Protein AF-A0AAW8E8R6-F1 (afdb_monomer)

InterPro domains:
  IPR012495 TadE-like domain [PF07811] (16-58)

Mean predicted aligned error: 7.28 Å

Organism: NCBI:txid436515

Sequence (151 aa):
MSAHLLRRPARELQRGIAAIEFALVLSTLMLVLYGLVSFGAVLYAQQAISRAAEDGARAFAGVNDPTETANIALIRNIVYASLATSLVTPANVGNSTAQRKTWLQTNPNVSVTVATSGLVTVSYPYRENPIIALPAVLTPSKISGSAKFSM

Nearest PDB structures (foldseek):
  2y03-assembly3_A  TM=4.015E-01  e=8.475E+00  Meleagris gallopavo
  4ami-assembly1_A  TM=3.982E-01  e=9.005E+00  Meleagris gallopavo

pLDDT: mean 88.31, std 10.0, range [45.25, 97.62]

Foldseek 3Di:
DDDDDPDDDPVVVVVVVVVVVVVVVVVVVVVVVLVVVQVVQLVQVLVLQQVLQVQLLVLCVVDPQNVDPVSVVVSVLSSLLSSLVGPQAAPVQDDDSVSSSVCLVPPPQWDWDQDSQSKIKTKAQCVVRPPDDDPPVPTDRIHMHIDHHDD

Solvent-accessible surface area (backbone atoms only — not comparable to full-atom values): 8446 Å² total; per-residue (Å²): 139,89,85,83,84,86,86,78,62,67,72,61,54,54,53,55,50,53,52,52,55,48,49,52,54,50,52,54,48,50,54,52,49,52,51,51,53,50,51,49,50,54,51,50,45,51,51,46,38,32,51,16,10,41,53,20,14,54,43,46,73,73,47,95,51,66,80,42,69,70,48,48,51,51,27,48,51,48,23,40,51,48,41,26,77,42,81,62,59,62,80,8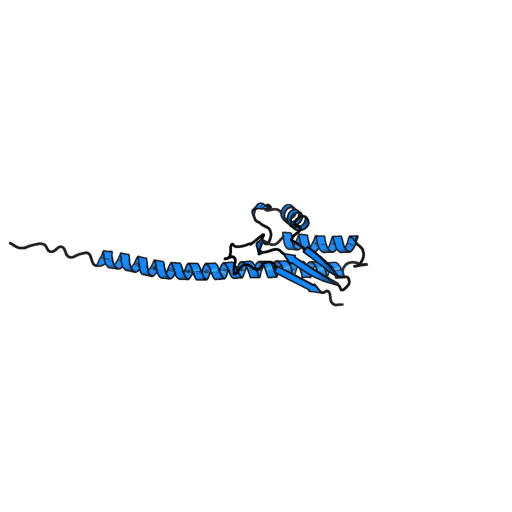8,61,51,92,49,49,66,47,34,23,52,50,53,72,69,36,88,66,44,47,76,48,75,44,86,75,33,38,17,36,30,37,39,42,34,58,85,45,54,85,58,95,60,61,81,91,75,46,52,63,59,48,71,18,67,24,64,46,78,134
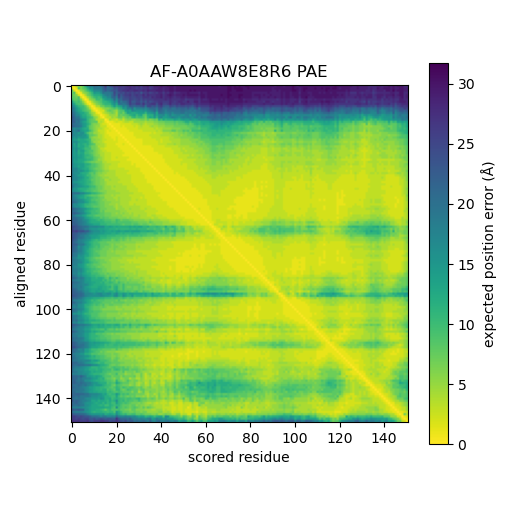
Secondary structure (DSSP, 8-state):
---------HHHHHHHHHHHHHHHHHHHHHHHHHHHHHHHHHHHHHHHHHHHHHHHHHHHHT-S-TTSHHHHHHHHHHHHHHHHTSTTS-GGG-SSHHHHHHHHHH-TT-EEEE-TTSEEEEEE-TTTS-SS---TTT--S-EEEEEE---

Structure (mmCIF, N/CA/C/O backbone):
data_AF-A0AAW8E8R6-F1
#
_entry.id   AF-A0AAW8E8R6-F1
#
loop_
_atom_site.group_PDB
_atom_site.id
_atom_site.type_symbol
_atom_site.label_atom_id
_atom_site.label_alt_id
_atom_site.label_comp_id
_atom_site.label_asym_id
_atom_site.label_entity_id
_atom_site.label_seq_id
_atom_site.pdbx_PDB_ins_code
_atom_site.Cartn_x
_atom_site.Cartn_y
_atom_site.Cartn_z
_atom_site.occupancy
_atom_site.B_iso_or_equiv
_atom_site.auth_seq_id
_atom_site.auth_comp_id
_atom_site.auth_asym_id
_atom_site.auth_atom_id
_atom_site.pdbx_PDB_model_num
ATOM 1 N N . MET A 1 1 ? -56.262 10.895 58.201 1.00 45.25 1 MET A N 1
ATOM 2 C CA . MET A 1 1 ? -56.817 10.838 56.832 1.00 45.25 1 MET A CA 1
ATOM 3 C C . MET A 1 1 ? -55.632 10.665 55.886 1.00 45.25 1 MET A C 1
ATOM 5 O O . MET A 1 1 ? -54.980 11.641 55.548 1.00 45.25 1 MET A O 1
ATOM 9 N N . SER A 1 2 ? -55.242 9.413 55.622 1.00 63.50 2 SER A N 1
ATOM 10 C CA . SER A 1 2 ? -54.015 9.060 54.888 1.00 63.50 2 SER A CA 1
ATOM 11 C C . SER A 1 2 ? -54.320 8.828 53.415 1.00 63.50 2 SER A C 1
ATOM 13 O O . SER A 1 2 ? -55.071 7.910 53.100 1.00 63.50 2 SER A O 1
ATOM 15 N N . ALA A 1 3 ? -53.702 9.599 52.522 1.00 67.06 3 ALA A N 1
ATOM 16 C CA . ALA 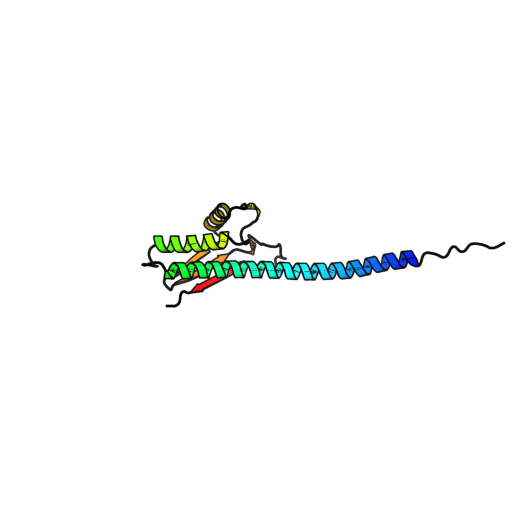A 1 3 ? -53.604 9.256 51.106 1.00 67.06 3 ALA A CA 1
ATOM 17 C C . ALA A 1 3 ? -52.450 10.023 50.444 1.00 67.06 3 ALA A C 1
ATOM 19 O O . ALA A 1 3 ? -52.516 11.239 50.331 1.00 67.06 3 ALA A O 1
ATOM 20 N N . HIS A 1 4 ? -51.402 9.295 50.042 1.00 59.28 4 HIS A N 1
ATOM 21 C CA . HIS A 1 4 ? -50.767 9.306 48.711 1.00 59.28 4 HIS A CA 1
ATOM 22 C C . HIS A 1 4 ? -49.313 8.827 48.795 1.00 59.28 4 HIS A C 1
ATOM 24 O O . HIS A 1 4 ? -48.375 9.605 48.929 1.00 59.28 4 HIS A O 1
ATOM 30 N N . LEU A 1 5 ? -49.116 7.515 48.649 1.00 57.44 5 LEU A N 1
ATOM 31 C CA . LEU A 1 5 ? -47.831 6.971 48.222 1.00 57.44 5 LEU A CA 1
ATOM 32 C C . LEU A 1 5 ? -47.851 6.888 46.692 1.00 57.44 5 LEU A C 1
ATOM 34 O O . LEU A 1 5 ? -48.315 5.905 46.115 1.00 57.44 5 LEU A O 1
ATOM 38 N N . LEU A 1 6 ? -47.373 7.941 46.026 1.00 63.53 6 LEU A N 1
ATOM 39 C CA . LEU A 1 6 ? -47.099 7.933 44.589 1.00 63.53 6 LEU A CA 1
ATOM 40 C C . LEU A 1 6 ? -45.888 7.034 44.321 1.00 63.53 6 LEU A C 1
ATOM 42 O O . LEU A 1 6 ? -44.741 7.472 44.285 1.00 63.53 6 LEU A O 1
ATOM 46 N N . ARG A 1 7 ? -46.139 5.736 44.158 1.00 67.19 7 ARG A N 1
ATOM 47 C CA . ARG A 1 7 ? -45.102 4.755 43.840 1.00 67.19 7 ARG A CA 1
ATOM 48 C C . ARG A 1 7 ? -45.021 4.559 42.328 1.00 67.19 7 ARG A C 1
ATOM 50 O O . ARG A 1 7 ? -45.628 3.639 41.789 1.00 67.19 7 ARG A O 1
ATOM 57 N N . ARG A 1 8 ? -44.245 5.398 41.637 1.00 66.00 8 ARG A N 1
ATOM 58 C CA . ARG A 1 8 ? -43.752 5.089 40.281 1.00 66.00 8 ARG A CA 1
ATOM 59 C C . ARG A 1 8 ? -42.338 5.637 40.035 1.00 66.00 8 ARG A C 1
ATOM 61 O O . ARG A 1 8 ? -42.215 6.749 39.546 1.00 66.00 8 ARG A O 1
ATOM 68 N N . PRO A 1 9 ? -41.292 4.819 40.269 1.00 57.31 9 PRO A N 1
ATOM 69 C CA . PRO A 1 9 ? -40.004 5.019 39.595 1.00 57.31 9 PRO A CA 1
ATOM 70 C C . PRO A 1 9 ? -39.505 3.772 38.837 1.00 57.31 9 PRO A C 1
ATOM 72 O O . PRO A 1 9 ? -38.447 3.801 38.221 1.00 57.31 9 PRO A O 1
ATOM 75 N N . ALA A 1 10 ? -40.247 2.658 38.841 1.00 61.56 10 ALA A N 1
ATOM 76 C CA . ALA A 1 10 ? -39.746 1.391 38.296 1.00 61.56 10 ALA A CA 1
ATOM 77 C C . ALA A 1 10 ? -39.511 1.422 36.771 1.00 61.56 10 ALA A C 1
ATOM 79 O O . ALA A 1 10 ? -38.553 0.831 36.283 1.00 61.56 10 ALA A O 1
ATOM 80 N N . ARG A 1 11 ? -40.357 2.137 36.015 1.00 63.66 11 ARG A N 1
ATOM 81 C CA . ARG A 1 11 ? -40.299 2.164 34.543 1.00 63.66 11 ARG A CA 1
ATOM 82 C C . ARG A 1 11 ? -39.169 3.045 33.999 1.00 63.66 11 ARG A C 1
ATOM 84 O O . ARG A 1 11 ? -38.639 2.747 32.938 1.00 63.66 11 ARG A O 1
ATOM 91 N N . GLU A 1 12 ? -38.797 4.112 34.707 1.00 67.19 12 GLU A N 1
ATOM 92 C CA . GLU A 1 12 ? -37.665 4.972 34.324 1.00 67.19 12 GLU A CA 1
ATOM 93 C C . GLU A 1 12 ? -36.324 4.326 34.677 1.00 67.19 12 GLU A C 1
ATOM 95 O O . GLU A 1 12 ? -35.418 4.324 33.846 1.00 67.19 12 GLU A O 1
ATOM 100 N N . LEU A 1 13 ? -36.233 3.670 35.840 1.00 69.00 13 LEU A N 1
ATOM 101 C CA . LEU A 1 13 ? -35.057 2.885 36.228 1.00 69.00 13 LEU A CA 1
ATOM 102 C C . LEU A 1 13 ? -34.773 1.745 35.232 1.00 69.00 13 LEU A C 1
ATOM 104 O O . LEU A 1 13 ? -33.632 1.569 34.816 1.00 69.00 13 LEU A O 1
ATOM 108 N N . GLN A 1 14 ? -35.805 1.023 34.773 1.00 74.94 14 GLN A N 1
ATOM 109 C CA . GLN A 1 14 ? -35.664 -0.023 33.746 1.00 74.94 14 GLN A CA 1
ATOM 110 C C . GLN A 1 14 ? -35.169 0.518 32.393 1.00 74.94 14 GLN A C 1
ATOM 112 O O . GLN A 1 14 ? -34.380 -0.143 31.723 1.00 74.94 14 GLN A O 1
ATOM 117 N N . ARG A 1 15 ? -35.588 1.729 31.993 1.00 76.38 15 ARG A N 1
ATOM 118 C CA . ARG A 1 15 ? -35.112 2.372 30.752 1.00 76.38 15 ARG A CA 1
ATOM 119 C C . ARG A 1 15 ? -33.653 2.816 30.858 1.00 76.38 15 ARG A C 1
ATOM 121 O O . ARG A 1 15 ? -32.920 2.680 29.884 1.00 76.38 15 ARG A O 1
ATOM 128 N N . GLY A 1 16 ? -33.231 3.311 32.024 1.00 83.56 16 GLY A N 1
ATOM 129 C CA . GLY A 1 16 ? -31.834 3.674 32.280 1.00 83.56 16 GLY A CA 1
ATOM 130 C C . GLY A 1 16 ? -30.896 2.466 32.228 1.00 83.56 16 GLY A C 1
ATOM 131 O O . GLY A 1 16 ? -29.853 2.527 31.587 1.00 83.56 16 GLY A O 1
ATOM 132 N N . ILE A 1 17 ? -31.302 1.343 32.828 1.00 90.88 17 ILE A N 1
ATOM 133 C CA . ILE A 1 17 ? -30.528 0.091 32.804 1.00 90.88 17 ILE A CA 1
ATOM 134 C C . ILE A 1 17 ? -30.404 -0.449 31.374 1.00 90.88 17 ILE A C 1
ATOM 136 O O . ILE A 1 17 ? -29.294 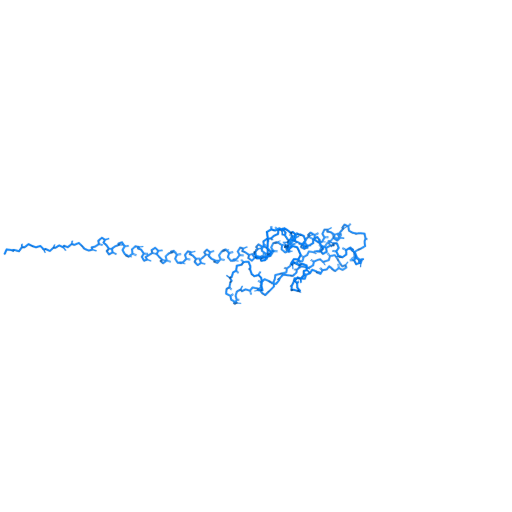-0.738 30.932 1.00 90.88 17 ILE A O 1
ATOM 140 N N . ALA A 1 18 ? -31.505 -0.490 30.616 1.00 89.12 18 ALA A N 1
ATOM 141 C CA . ALA A 1 18 ? -31.484 -0.936 29.222 1.00 89.12 18 ALA A CA 1
ATOM 142 C C . ALA A 1 18 ? -30.554 -0.079 28.338 1.00 89.12 18 ALA A C 1
ATOM 144 O O . ALA A 1 18 ? -29.894 -0.598 27.438 1.00 89.12 18 ALA A O 1
ATOM 145 N N . ALA A 1 19 ? -30.461 1.230 28.602 1.00 91.62 19 ALA A N 1
ATOM 146 C CA . ALA A 1 19 ? -29.528 2.106 27.896 1.00 91.62 19 ALA A CA 1
ATOM 147 C C . ALA A 1 19 ? -28.057 1.756 28.191 1.00 91.62 19 ALA A C 1
ATOM 149 O O . ALA A 1 19 ? -27.225 1.812 27.287 1.00 91.62 19 ALA A O 1
ATOM 150 N N . ILE A 1 20 ? -27.738 1.362 29.429 1.00 93.50 20 ILE A N 1
ATOM 151 C CA . ILE A 1 20 ? -26.385 0.944 29.825 1.00 93.50 20 ILE A CA 1
ATOM 152 C C . ILE A 1 20 ? -26.027 -0.403 29.189 1.00 93.50 20 ILE A C 1
ATOM 154 O O . ILE A 1 20 ? -24.942 -0.540 28.626 1.00 93.50 20 ILE A O 1
ATOM 158 N N . GLU A 1 21 ? -26.936 -1.380 29.224 1.00 93.44 21 GLU A N 1
ATOM 159 C CA . GLU A 1 21 ? -26.737 -2.683 28.573 1.00 93.44 21 GLU A CA 1
ATOM 160 C C . GLU A 1 21 ? -26.477 -2.517 27.072 1.00 93.44 21 GLU A C 1
ATOM 162 O O . GLU A 1 21 ? -25.520 -3.077 26.532 1.00 93.44 21 GLU A O 1
ATOM 167 N N . PHE A 1 22 ? -27.273 -1.673 26.409 1.00 95.00 22 PHE A N 1
ATOM 168 C CA . PHE A 1 22 ? -27.068 -1.346 25.003 1.00 95.00 22 PHE A CA 1
ATOM 169 C C . PHE A 1 22 ? -25.723 -0.656 24.758 1.00 95.00 22 PHE A C 1
ATOM 171 O O . PHE A 1 22 ? -25.025 -1.015 23.814 1.00 95.00 22 PHE A O 1
ATOM 178 N N . ALA A 1 23 ? -25.326 0.298 25.605 1.00 96.00 23 ALA A N 1
ATOM 179 C CA . ALA A 1 23 ? -24.048 0.991 25.466 1.00 96.00 23 ALA A CA 1
ATOM 180 C C . ALA A 1 23 ? -22.851 0.032 25.573 1.00 96.00 23 ALA A C 1
ATOM 182 O O . ALA A 1 23 ? -21.890 0.177 24.817 1.00 96.00 23 ALA A O 1
ATOM 183 N N . LEU A 1 24 ? -22.913 -0.969 26.458 1.00 96.25 24 LEU A N 1
ATOM 184 C CA . LEU A 1 24 ? -21.864 -1.985 26.584 1.00 96.25 24 LEU A CA 1
ATOM 185 C C . LEU A 1 24 ? -21.779 -2.867 25.334 1.00 96.25 24 LEU A C 1
ATOM 187 O O . LEU A 1 24 ? -20.693 -3.027 24.778 1.00 96.25 24 LEU A O 1
ATOM 191 N N . VAL A 1 25 ? -22.916 -3.373 24.843 1.00 97.00 25 VAL A N 1
ATOM 192 C CA . VAL A 1 25 ? -22.961 -4.173 23.606 1.00 97.00 25 VAL A CA 1
ATOM 193 C C . VAL A 1 25 ? -22.474 -3.357 22.411 1.00 97.00 25 VAL A C 1
ATOM 195 O O . VAL A 1 25 ? -21.659 -3.841 21.626 1.00 97.00 25 VAL A O 1
ATOM 198 N N . LEU A 1 26 ? -22.926 -2.107 22.288 1.00 96.94 26 LEU A N 1
ATOM 199 C CA . LEU A 1 26 ? -22.498 -1.194 21.234 1.00 96.94 26 LEU A CA 1
ATOM 200 C C . LEU A 1 26 ? -20.992 -0.931 21.305 1.00 96.94 26 LEU A C 1
ATOM 202 O O . LEU A 1 26 ? -20.325 -0.970 20.277 1.00 96.94 26 LEU A O 1
ATOM 206 N N . SER A 1 27 ? -20.446 -0.701 22.499 1.00 96.25 27 SER A N 1
ATOM 207 C CA . SER A 1 27 ? -19.012 -0.479 22.704 1.00 96.25 27 SER A CA 1
ATOM 208 C C . SER A 1 27 ? -18.184 -1.691 22.262 1.00 96.25 27 SER A C 1
ATOM 210 O O . SER A 1 27 ? -17.241 -1.553 21.479 1.00 96.25 27 SER A O 1
ATOM 212 N N . THR A 1 28 ? -18.582 -2.903 22.667 1.00 97.62 28 THR A N 1
ATOM 213 C CA . THR A 1 28 ? -17.934 -4.143 22.213 1.00 97.62 28 THR A CA 1
ATOM 214 C C . THR A 1 28 ? -18.069 -4.336 20.702 1.00 97.62 28 THR A C 1
ATOM 216 O O . THR A 1 28 ? -17.092 -4.686 20.039 1.00 97.62 28 THR A O 1
ATOM 219 N N . LEU A 1 29 ? -19.245 -4.064 20.130 1.00 97.56 29 LEU A N 1
ATOM 220 C CA . LEU A 1 29 ? -19.475 -4.155 18.689 1.00 97.56 29 LEU A CA 1
ATOM 221 C C . LEU A 1 29 ? -18.585 -3.175 17.913 1.00 97.56 29 LEU A C 1
ATOM 223 O O . LEU A 1 29 ? -17.983 -3.564 16.915 1.00 97.56 29 LEU A O 1
ATOM 227 N N . MET A 1 30 ? -18.460 -1.929 18.378 1.00 96.38 30 MET A N 1
ATOM 228 C CA . MET A 1 30 ? -17.583 -0.928 17.766 1.00 96.38 30 MET A CA 1
ATOM 229 C C . MET A 1 30 ? -16.119 -1.368 17.792 1.00 96.38 30 MET A C 1
ATOM 231 O O . MET A 1 30 ? -15.423 -1.203 16.792 1.00 96.38 30 MET A O 1
ATOM 235 N N . LEU A 1 31 ? -15.661 -1.983 18.889 1.00 94.75 31 LEU A N 1
ATOM 236 C CA . LEU A 1 31 ? -14.305 -2.526 18.983 1.00 94.75 31 LEU A CA 1
ATOM 237 C C . LEU A 1 31 ? -14.060 -3.630 17.940 1.00 94.75 31 LEU A C 1
ATOM 239 O O . LEU A 1 31 ? -13.041 -3.612 17.248 1.00 94.75 31 LEU A O 1
ATOM 243 N N . VAL A 1 32 ? -15.007 -4.562 17.791 1.00 96.31 32 VAL A N 1
ATOM 244 C CA . VAL A 1 32 ? -14.920 -5.648 16.800 1.00 96.31 32 VAL A CA 1
ATOM 245 C C . VAL A 1 32 ? -14.951 -5.101 15.371 1.00 96.31 32 VAL A C 1
ATOM 247 O O . VAL A 1 32 ? -14.122 -5.491 14.549 1.00 96.31 32 VAL A O 1
ATOM 250 N N . LEU A 1 33 ? -15.861 -4.170 15.071 1.00 96.31 33 LEU A N 1
ATOM 251 C CA . LEU A 1 33 ? -15.961 -3.544 13.750 1.00 96.31 33 LEU A CA 1
ATOM 252 C C . LEU A 1 33 ? -14.694 -2.771 13.391 1.00 96.31 33 LEU A C 1
ATOM 254 O O . LEU A 1 33 ? -14.193 -2.906 12.277 1.00 96.31 33 LEU A O 1
ATOM 258 N N . TYR A 1 34 ? -14.141 -2.006 14.333 1.00 94.06 34 TYR A N 1
ATOM 259 C CA . TYR A 1 34 ? -12.881 -1.303 14.125 1.00 94.06 34 TYR A CA 1
ATOM 260 C C . TYR A 1 34 ? -11.732 -2.278 13.833 1.00 94.06 34 TYR A C 1
ATOM 262 O O . TYR A 1 34 ? -10.957 -2.046 12.903 1.00 94.06 34 TYR A O 1
ATOM 270 N N . GLY A 1 35 ? -11.656 -3.400 14.558 1.00 92.31 35 GLY A N 1
ATOM 271 C CA . GLY A 1 35 ? -10.690 -4.465 14.277 1.00 92.31 35 GLY A CA 1
ATOM 272 C C . GLY A 1 35 ? -10.849 -5.050 12.870 1.00 92.31 35 GLY A C 1
ATOM 273 O O . GLY A 1 35 ? -9.866 -5.175 12.138 1.00 92.31 35 GLY A O 1
ATOM 274 N N . LEU A 1 36 ? -12.086 -5.336 12.456 1.00 95.25 36 LEU A N 1
ATOM 275 C CA . LEU A 1 36 ? -12.392 -5.895 11.139 1.00 95.25 36 LEU A CA 1
ATOM 276 C C . LEU A 1 36 ? -12.038 -4.932 9.999 1.00 95.25 36 LEU A C 1
ATOM 278 O O . LEU A 1 36 ? -11.370 -5.332 9.045 1.00 95.25 36 LEU A O 1
ATOM 282 N N . VAL A 1 37 ? -12.444 -3.664 10.104 1.00 94.25 37 VAL A N 1
ATOM 283 C CA . VAL A 1 37 ? -12.114 -2.629 9.110 1.00 94.25 37 VAL A CA 1
ATOM 284 C C . VAL A 1 37 ? -10.603 -2.434 9.035 1.00 94.25 37 VAL A C 1
ATOM 286 O O . VAL A 1 37 ? -10.047 -2.345 7.941 1.00 94.25 37 VAL A O 1
ATOM 289 N N . SER A 1 38 ? -9.925 -2.428 10.185 1.00 91.81 38 SER A N 1
ATOM 290 C CA . SER A 1 38 ? -8.477 -2.252 10.227 1.00 91.81 38 SER A CA 1
ATOM 291 C C . SER A 1 38 ? -7.726 -3.394 9.553 1.00 91.81 38 SER A C 1
ATOM 293 O O . SER A 1 38 ? -6.828 -3.158 8.744 1.00 91.81 38 SER A O 1
ATOM 295 N N . PHE A 1 39 ? -8.128 -4.633 9.837 1.00 91.19 39 PHE A N 1
ATOM 296 C CA . PHE A 1 39 ? -7.581 -5.810 9.174 1.00 91.19 39 PHE A CA 1
ATOM 297 C C . PHE A 1 39 ? -7.863 -5.791 7.666 1.00 91.19 39 PHE A C 1
ATOM 299 O O . PHE A 1 39 ? -6.954 -6.006 6.863 1.00 91.19 39 PHE A O 1
ATOM 306 N N . GLY A 1 40 ? -9.097 -5.464 7.273 1.00 93.38 40 GLY A N 1
ATOM 307 C CA . GLY A 1 40 ? -9.494 -5.347 5.872 1.00 93.38 40 GLY A CA 1
ATOM 308 C C . GLY A 1 40 ? -8.675 -4.308 5.103 1.00 93.38 40 GLY A C 1
ATOM 309 O O . GLY A 1 40 ? -8.272 -4.570 3.973 1.00 93.38 40 GLY A O 1
ATOM 310 N N . ALA A 1 41 ? -8.359 -3.164 5.717 1.00 91.94 41 ALA A N 1
ATOM 311 C CA . ALA A 1 41 ? -7.535 -2.126 5.098 1.00 91.94 41 ALA A CA 1
ATOM 312 C C . ALA A 1 41 ? -6.093 -2.594 4.832 1.00 91.94 41 ALA A C 1
ATOM 314 O O . ALA A 1 41 ? -5.554 -2.356 3.749 1.00 91.94 41 ALA A O 1
ATOM 315 N N . VAL A 1 42 ? -5.477 -3.298 5.789 1.00 91.19 42 VAL A N 1
ATOM 316 C CA . VAL A 1 42 ? -4.128 -3.869 5.617 1.00 91.19 42 VAL A CA 1
ATOM 317 C C . VAL A 1 42 ? -4.137 -4.958 4.541 1.00 91.19 42 VAL A C 1
ATOM 319 O O . VAL A 1 42 ? -3.268 -4.969 3.668 1.00 91.19 42 VAL A O 1
ATOM 322 N N . LEU A 1 43 ? -5.143 -5.838 4.555 1.00 93.62 43 LEU A N 1
ATOM 323 C CA . LEU A 1 43 ? -5.305 -6.882 3.542 1.00 93.62 43 LEU A CA 1
ATOM 324 C C . LEU A 1 43 ? -5.496 -6.285 2.141 1.00 93.62 43 LEU A C 1
ATOM 326 O O . LEU A 1 43 ? -4.870 -6.737 1.184 1.00 93.62 43 LEU A O 1
ATOM 330 N N . TYR A 1 44 ? -6.316 -5.242 2.023 1.00 94.69 44 TYR A N 1
ATOM 331 C CA . TYR A 1 44 ? -6.507 -4.509 0.775 1.00 94.69 44 TYR A CA 1
ATOM 332 C C . TYR A 1 44 ? -5.186 -3.922 0.256 1.00 94.69 44 TYR A C 1
ATOM 334 O O . TYR A 1 44 ? -4.869 -4.075 -0.925 1.00 94.69 44 TYR A O 1
ATOM 342 N N . ALA A 1 45 ? -4.381 -3.304 1.129 1.00 93.44 45 ALA A N 1
ATOM 343 C CA . ALA A 1 45 ? -3.064 -2.790 0.752 1.00 93.44 45 ALA A CA 1
ATOM 344 C C . ALA A 1 45 ? -2.150 -3.909 0.229 1.00 93.44 45 ALA A C 1
ATOM 346 O O . ALA A 1 45 ? -1.530 -3.754 -0.824 1.00 93.44 45 ALA A O 1
ATOM 347 N N . GLN A 1 46 ? -2.115 -5.058 0.913 1.00 94.62 46 GLN A N 1
ATOM 348 C CA . GLN A 1 46 ? -1.344 -6.225 0.475 1.00 94.62 46 GLN A CA 1
ATOM 349 C C . GLN A 1 46 ? -1.780 -6.712 -0.915 1.00 94.62 46 GLN A C 1
ATOM 351 O O . GLN A 1 46 ? -0.928 -7.001 -1.760 1.00 94.62 46 GLN A O 1
ATOM 356 N N . GLN A 1 47 ? -3.088 -6.780 -1.178 1.00 95.94 47 GLN A N 1
ATOM 357 C CA . GLN A 1 47 ? -3.621 -7.182 -2.483 1.00 95.94 47 GLN A CA 1
ATOM 358 C C . GLN A 1 47 ? -3.243 -6.184 -3.584 1.00 95.94 47 GLN A C 1
ATOM 360 O O . GLN A 1 47 ? -2.786 -6.595 -4.649 1.00 95.94 47 GLN A O 1
ATOM 365 N N . ALA A 1 48 ? -3.368 -4.880 -3.322 1.00 95.62 48 ALA A N 1
ATOM 366 C CA . ALA A 1 48 ? -2.990 -3.835 -4.272 1.00 95.62 48 ALA A CA 1
ATOM 367 C C . ALA A 1 48 ? -1.496 -3.891 -4.635 1.00 95.62 48 ALA A C 1
ATOM 369 O O . ALA A 1 48 ? -1.137 -3.805 -5.809 1.00 95.62 48 ALA A O 1
ATOM 370 N N . ILE A 1 49 ? -0.629 -4.088 -3.638 1.00 95.75 49 ILE A N 1
ATOM 371 C CA . ILE A 1 49 ? 0.825 -4.185 -3.829 1.00 95.75 49 ILE A CA 1
ATOM 372 C C . ILE A 1 49 ? 1.197 -5.458 -4.598 1.00 95.75 49 ILE A C 1
ATOM 374 O O . ILE A 1 49 ? 2.037 -5.408 -5.495 1.00 95.75 49 ILE A O 1
ATOM 378 N N . SER A 1 50 ? 0.553 -6.586 -4.287 1.00 96.38 50 SER A N 1
ATOM 379 C CA . SER A 1 50 ? 0.801 -7.862 -4.975 1.00 96.38 50 SER A CA 1
ATOM 380 C C . SER A 1 50 ? 0.372 -7.791 -6.441 1.00 96.38 50 SER A C 1
ATOM 382 O O . SER A 1 50 ? 1.158 -8.124 -7.325 1.00 96.38 50 SER A O 1
ATOM 384 N N . ARG A 1 51 ? -0.816 -7.237 -6.715 1.00 96.69 51 ARG A N 1
ATOM 385 C CA . ARG A 1 51 ? -1.292 -6.982 -8.080 1.00 96.69 51 ARG A CA 1
ATOM 386 C C . ARG A 1 51 ? -0.332 -6.087 -8.865 1.00 96.69 51 ARG A C 1
ATOM 388 O O . ARG A 1 51 ? -0.023 -6.383 -10.012 1.00 96.69 51 ARG A O 1
ATOM 395 N N . ALA A 1 52 ? 0.163 -5.010 -8.256 1.00 96.69 52 ALA A N 1
ATOM 396 C CA . ALA A 1 52 ? 1.109 -4.123 -8.926 1.00 96.69 52 ALA A CA 1
ATOM 397 C C . ALA A 1 52 ? 2.438 -4.826 -9.253 1.00 96.69 52 ALA A C 1
ATOM 399 O O . ALA A 1 52 ? 3.010 -4.586 -10.315 1.00 96.69 52 ALA A O 1
ATOM 400 N N . ALA A 1 53 ? 2.914 -5.714 -8.372 1.00 96.62 53 ALA A N 1
ATOM 401 C CA . ALA A 1 53 ? 4.083 -6.546 -8.650 1.00 96.62 53 ALA A CA 1
ATOM 402 C C . ALA A 1 53 ? 3.830 -7.498 -9.833 1.00 96.62 53 ALA A C 1
ATOM 404 O O . ALA A 1 53 ? 4.682 -7.609 -10.713 1.00 96.62 53 ALA A O 1
ATOM 405 N N . GLU A 1 54 ? 2.657 -8.136 -9.893 1.00 96.12 54 GLU A N 1
ATOM 406 C CA . GLU A 1 54 ? 2.254 -9.005 -11.009 1.00 96.12 54 GLU A CA 1
ATOM 407 C C . GLU A 1 54 ? 2.163 -8.251 -12.339 1.00 96.12 54 GLU A C 1
ATOM 409 O O . GLU A 1 54 ? 2.672 -8.736 -13.349 1.00 96.12 54 GLU A O 1
ATOM 414 N N . ASP A 1 55 ? 1.577 -7.052 -12.349 1.00 96.50 55 ASP A N 1
ATOM 415 C CA . ASP A 1 55 ? 1.528 -6.199 -13.542 1.00 96.50 55 ASP A CA 1
ATOM 416 C C . ASP A 1 55 ? 2.947 -5.845 -14.027 1.00 96.50 55 ASP A C 1
ATOM 418 O O . ASP A 1 55 ? 3.222 -5.859 -15.228 1.00 96.50 55 ASP A O 1
ATOM 422 N N . GLY A 1 56 ? 3.878 -5.605 -13.097 1.00 95.06 56 GLY A N 1
ATOM 423 C CA . GLY A 1 56 ? 5.293 -5.412 -13.411 1.00 95.06 56 GLY A CA 1
ATOM 424 C C . GLY A 1 56 ? 5.968 -6.669 -13.971 1.00 95.06 56 GLY A C 1
ATOM 425 O O . GLY A 1 56 ? 6.714 -6.578 -14.943 1.00 95.06 56 GLY A O 1
ATOM 426 N N . ALA A 1 57 ? 5.695 -7.847 -13.407 1.00 95.25 57 ALA A N 1
ATOM 427 C CA . ALA A 1 57 ? 6.230 -9.112 -13.915 1.00 95.25 57 ALA A CA 1
ATOM 428 C C . ALA A 1 57 ? 5.699 -9.435 -15.325 1.00 95.25 57 ALA A C 1
ATOM 430 O O . ALA A 1 57 ? 6.444 -9.912 -16.178 1.00 95.25 57 ALA A O 1
ATOM 431 N N . ARG A 1 58 ? 4.432 -9.110 -15.611 1.00 93.75 58 ARG A N 1
ATOM 432 C CA . ARG A 1 58 ? 3.859 -9.208 -16.965 1.00 93.75 58 ARG A CA 1
ATOM 433 C C . ARG A 1 58 ? 4.516 -8.230 -17.933 1.00 93.75 58 ARG A C 1
ATOM 435 O O . ARG A 1 58 ? 4.813 -8.606 -19.061 1.00 93.75 58 ARG A O 1
ATOM 442 N N . ALA A 1 59 ? 4.776 -7.000 -17.495 1.00 94.69 59 ALA A N 1
ATOM 443 C CA . ALA A 1 59 ? 5.508 -6.025 -18.298 1.00 94.69 59 ALA A CA 1
ATOM 444 C C . ALA A 1 59 ? 6.937 -6.492 -18.608 1.00 94.69 59 ALA A C 1
ATOM 446 O O . ALA A 1 59 ? 7.402 -6.318 -19.729 1.00 94.69 59 ALA A O 1
ATOM 447 N N . PHE A 1 60 ? 7.606 -7.130 -17.643 1.00 93.81 60 PHE A N 1
ATOM 448 C CA . PHE A 1 60 ? 8.931 -7.721 -17.834 1.00 93.81 60 PHE A CA 1
ATOM 449 C C . PHE A 1 60 ? 8.936 -8.792 -18.933 1.00 93.81 60 PHE A C 1
ATOM 451 O O . PHE A 1 60 ? 9.856 -8.840 -19.738 1.00 93.81 60 PHE A O 1
ATOM 458 N N . ALA A 1 61 ? 7.897 -9.625 -19.007 1.00 91.50 61 ALA A N 1
ATOM 459 C CA . ALA A 1 61 ? 7.774 -10.644 -20.050 1.00 91.50 61 ALA A CA 1
ATOM 460 C C . ALA A 1 61 ? 7.581 -10.065 -21.463 1.00 91.50 61 ALA A C 1
ATOM 462 O O . ALA A 1 61 ? 7.856 -10.738 -22.451 1.00 91.50 61 ALA A O 1
ATOM 463 N N . GLY A 1 62 ? 7.059 -8.839 -21.557 1.00 91.44 62 GLY A N 1
ATOM 464 C CA . GLY A 1 62 ? 6.748 -8.178 -22.822 1.00 91.44 62 GLY A CA 1
ATOM 465 C C . GLY A 1 62 ? 7.875 -7.317 -23.394 1.00 91.44 62 GLY A C 1
ATOM 466 O O . GLY A 1 62 ? 7.697 -6.767 -24.478 1.00 91.44 62 GLY A O 1
ATOM 467 N N . VAL A 1 63 ? 9.000 -7.154 -22.686 1.00 93.00 63 VAL A N 1
ATOM 468 C CA . VAL A 1 63 ? 10.144 -6.364 -23.170 1.00 93.00 63 VAL A CA 1
ATOM 469 C C . VAL A 1 63 ? 11.199 -7.252 -23.824 1.00 93.00 63 VAL A C 1
ATOM 471 O O . VAL A 1 63 ? 11.423 -8.384 -23.406 1.00 93.00 63 VAL A O 1
ATOM 474 N N . ASN A 1 64 ? 11.872 -6.718 -24.843 1.00 88.38 64 ASN A N 1
ATOM 475 C CA . ASN A 1 64 ? 12.864 -7.469 -25.618 1.00 88.38 64 ASN A CA 1
ATOM 476 C C . ASN A 1 64 ? 14.193 -7.649 -24.863 1.00 88.38 64 ASN A C 1
ATOM 478 O O . ASN A 1 64 ? 14.805 -8.708 -24.957 1.00 88.38 64 ASN A O 1
ATOM 482 N N . ASP A 1 65 ? 14.631 -6.628 -24.116 1.00 88.94 65 ASP A N 1
ATOM 483 C CA . ASP A 1 65 ? 15.826 -6.680 -23.266 1.00 88.94 65 ASP A CA 1
ATOM 484 C C . ASP A 1 65 ? 15.502 -6.150 -21.855 1.00 88.94 65 ASP A C 1
ATOM 486 O O . ASP A 1 65 ? 15.427 -4.936 -21.638 1.00 88.94 65 ASP A O 1
ATOM 490 N N . PRO A 1 66 ? 15.311 -7.033 -20.862 1.00 80.56 66 PRO A N 1
ATOM 491 C CA . PRO A 1 66 ? 14.978 -6.628 -19.500 1.00 80.56 66 PRO A CA 1
ATOM 492 C C . PRO A 1 66 ? 16.143 -6.009 -18.710 1.00 80.56 66 PRO A C 1
ATOM 494 O O . PRO A 1 66 ? 15.951 -5.610 -17.559 1.00 80.56 66 PRO A O 1
ATOM 497 N N . THR A 1 67 ? 17.347 -5.945 -19.284 1.00 87.00 67 THR A N 1
ATOM 498 C CA . THR A 1 67 ? 18.512 -5.292 -18.667 1.00 87.00 67 THR A CA 1
ATOM 499 C C . THR A 1 67 ? 18.657 -3.833 -19.092 1.00 87.00 67 THR A C 1
ATOM 501 O O . THR A 1 67 ? 19.329 -3.053 -18.415 1.00 87.00 67 THR A O 1
ATOM 504 N N . GLU A 1 68 ? 17.976 -3.438 -20.169 1.00 93.69 68 GLU A N 1
ATOM 505 C CA . GLU A 1 68 ? 17.994 -2.075 -20.676 1.00 93.69 68 GLU A CA 1
ATOM 506 C C . GLU A 1 68 ? 17.305 -1.104 -19.702 1.00 93.69 68 GLU A C 1
ATOM 508 O O . GLU A 1 68 ? 16.156 -1.294 -19.285 1.00 93.69 68 GLU A O 1
ATOM 513 N N . THR A 1 69 ? 17.980 0.003 -19.383 1.00 92.56 69 THR A N 1
ATOM 514 C CA . THR A 1 69 ? 17.481 1.030 -18.452 1.00 92.56 69 THR A CA 1
ATOM 515 C C . THR A 1 69 ? 16.104 1.573 -18.845 1.00 92.56 69 THR A C 1
ATOM 517 O O . THR A 1 69 ? 15.269 1.815 -17.969 1.00 92.56 69 THR A O 1
ATOM 520 N N . ALA A 1 70 ? 15.843 1.744 -20.145 1.00 93.81 70 ALA A N 1
ATOM 521 C CA . ALA A 1 70 ? 14.556 2.218 -20.652 1.00 93.81 70 ALA A CA 1
ATOM 522 C C . ALA A 1 70 ? 13.418 1.226 -20.354 1.00 93.81 70 ALA A C 1
ATOM 524 O O . ALA A 1 70 ? 12.355 1.631 -19.877 1.00 93.81 70 ALA A O 1
ATOM 525 N N . ASN A 1 71 ? 13.664 -0.075 -20.533 1.00 94.19 71 ASN A N 1
ATOM 526 C CA . ASN A 1 71 ? 12.689 -1.130 -20.255 1.00 94.19 71 ASN A CA 1
ATOM 527 C C . ASN A 1 71 ? 12.435 -1.275 -18.749 1.00 94.19 71 ASN A C 1
ATOM 529 O O . ASN A 1 71 ? 11.284 -1.366 -18.321 1.00 94.19 71 ASN A O 1
ATOM 533 N N . ILE A 1 72 ? 13.477 -1.177 -17.918 1.00 93.06 72 ILE A N 1
ATOM 534 C CA . ILE A 1 72 ? 13.325 -1.153 -16.454 1.00 93.06 72 ILE A CA 1
ATOM 535 C C . ILE A 1 72 ? 12.481 0.054 -16.010 1.00 93.06 72 ILE A C 1
ATOM 537 O O . ILE A 1 72 ? 11.602 -0.080 -15.152 1.00 93.06 72 ILE A O 1
ATOM 541 N N . ALA A 1 73 ? 12.714 1.235 -16.591 1.00 94.12 73 ALA A N 1
ATOM 542 C CA . ALA A 1 73 ? 11.924 2.430 -16.300 1.00 94.12 73 ALA A CA 1
ATOM 543 C C . ALA A 1 73 ? 10.454 2.267 -16.725 1.00 94.12 73 ALA A C 1
ATOM 545 O O . ALA A 1 73 ? 9.555 2.654 -15.972 1.00 94.12 73 ALA A O 1
ATOM 546 N N . LEU A 1 74 ? 10.200 1.642 -17.879 1.00 95.06 74 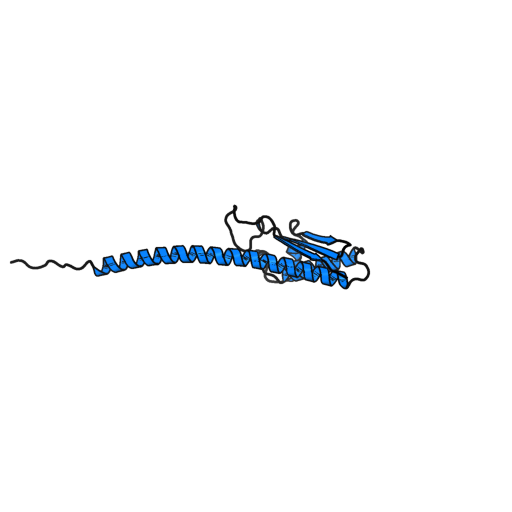LEU A N 1
ATOM 547 C CA . LEU A 1 74 ? 8.859 1.306 -18.359 1.00 95.06 74 LEU A CA 1
ATOM 548 C C . LEU A 1 74 ? 8.141 0.363 -17.381 1.00 95.06 74 LEU A C 1
ATOM 550 O O . LEU A 1 74 ? 7.020 0.660 -16.960 1.00 95.06 74 LEU A O 1
ATOM 554 N N . ILE A 1 75 ? 8.793 -0.722 -16.954 1.00 95.44 75 ILE A N 1
ATOM 555 C CA . ILE A 1 75 ? 8.227 -1.687 -15.998 1.00 95.44 75 ILE A CA 1
ATOM 556 C C . ILE A 1 75 ? 7.871 -0.989 -14.681 1.00 95.44 75 ILE A C 1
ATOM 558 O O . ILE A 1 75 ? 6.742 -1.107 -14.202 1.00 95.44 75 ILE A O 1
ATOM 562 N N . ARG A 1 76 ? 8.784 -0.182 -14.122 1.00 95.31 76 ARG A N 1
ATOM 563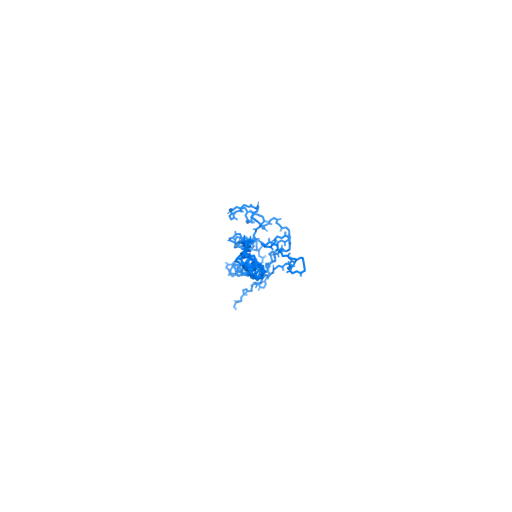 C CA . ARG A 1 76 ? 8.498 0.617 -12.915 1.00 95.31 76 ARG A CA 1
ATOM 564 C C . ARG A 1 76 ? 7.302 1.543 -13.120 1.00 95.31 76 ARG A C 1
ATOM 566 O O . ARG A 1 76 ? 6.445 1.649 -12.247 1.00 95.31 76 ARG A O 1
ATOM 573 N N . ASN A 1 77 ? 7.218 2.200 -14.274 1.00 95.88 77 ASN A N 1
ATOM 574 C CA . ASN A 1 77 ? 6.119 3.099 -14.607 1.00 95.88 77 ASN A CA 1
ATOM 575 C C . ASN A 1 77 ? 4.755 2.383 -14.633 1.00 95.88 77 ASN A C 1
ATOM 577 O O . ASN A 1 77 ? 3.764 2.973 -14.197 1.00 95.88 77 ASN A O 1
ATOM 581 N N . ILE A 1 78 ? 4.709 1.125 -15.087 1.00 96.44 78 ILE A N 1
ATOM 582 C CA . ILE A 1 78 ? 3.510 0.272 -15.037 1.00 96.44 78 ILE A CA 1
ATOM 583 C C . ILE A 1 78 ? 3.148 -0.080 -13.593 1.00 96.44 78 ILE A C 1
ATOM 585 O O . ILE A 1 78 ? 1.993 0.088 -13.206 1.00 96.44 78 ILE A O 1
ATOM 589 N N . VAL A 1 79 ? 4.125 -0.479 -12.773 1.00 96.88 79 VAL A N 1
ATOM 590 C CA . VAL A 1 79 ? 3.902 -0.767 -11.345 1.00 96.88 79 VAL A CA 1
ATOM 591 C C . VAL A 1 79 ? 3.310 0.453 -10.629 1.00 96.88 79 VAL A C 1
ATOM 593 O O . VAL A 1 79 ? 2.290 0.342 -9.947 1.00 96.88 79 VAL A O 1
ATOM 596 N N . TYR A 1 80 ? 3.891 1.641 -10.826 1.00 96.25 80 TYR A N 1
ATOM 597 C CA . TYR A 1 80 ? 3.376 2.878 -10.231 1.00 96.25 80 TYR A CA 1
ATOM 598 C C . TYR A 1 80 ? 1.987 3.255 -10.751 1.00 96.25 80 TYR A C 1
ATOM 600 O O . TYR A 1 80 ? 1.157 3.733 -9.980 1.00 96.25 80 TYR A O 1
ATOM 608 N N . ALA A 1 81 ? 1.710 3.035 -12.040 1.00 96.12 81 ALA A N 1
ATOM 609 C CA . ALA A 1 81 ? 0.379 3.255 -12.595 1.00 96.12 81 ALA A CA 1
ATOM 610 C C . ALA A 1 81 ? -0.657 2.306 -11.969 1.00 96.12 81 ALA A C 1
ATOM 612 O O . ALA A 1 81 ? -1.736 2.765 -11.601 1.00 96.12 81 ALA A O 1
ATOM 613 N N . SER A 1 82 ? -0.315 1.025 -11.782 1.00 96.06 82 SER A N 1
ATOM 614 C CA . SER A 1 82 ? -1.174 0.037 -11.117 1.00 96.06 82 SER A CA 1
ATOM 615 C C . SER A 1 82 ? -1.470 0.444 -9.668 1.00 96.06 82 SER A C 1
ATOM 617 O O . SER A 1 82 ? -2.637 0.582 -9.290 1.00 96.06 82 SER A O 1
ATOM 619 N N . LEU A 1 83 ? -0.437 0.795 -8.890 1.00 94.56 83 LEU A N 1
ATOM 620 C CA . LEU A 1 83 ? -0.598 1.310 -7.524 1.00 94.56 83 LEU A CA 1
ATOM 621 C C . LEU A 1 83 ? -1.470 2.573 -7.465 1.00 94.56 83 LEU A C 1
ATOM 623 O O . LEU A 1 83 ? -2.305 2.690 -6.569 1.00 94.56 83 LEU A O 1
ATOM 627 N N . ALA A 1 84 ? -1.338 3.496 -8.422 1.00 95.00 84 ALA A N 1
ATOM 628 C CA . ALA A 1 84 ? -2.111 4.740 -8.454 1.00 95.00 84 ALA A CA 1
ATOM 629 C C . ALA A 1 84 ? -3.626 4.532 -8.665 1.00 95.00 84 ALA A C 1
ATOM 631 O O . ALA A 1 84 ? -4.423 5.417 -8.340 1.00 95.00 84 ALA A O 1
ATOM 632 N N . THR A 1 85 ? -4.042 3.368 -9.178 1.00 93.75 85 THR A N 1
ATOM 633 C CA . THR A 1 85 ? -5.467 2.994 -9.259 1.00 93.75 85 T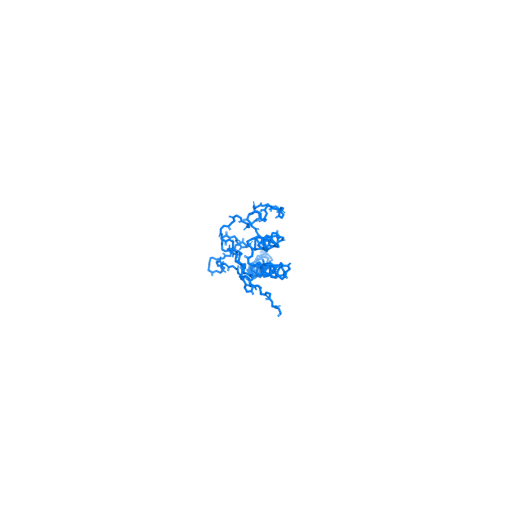HR A CA 1
ATOM 634 C C . THR A 1 85 ? -6.039 2.502 -7.927 1.00 93.75 85 THR A C 1
ATOM 636 O O . THR A 1 85 ? -7.256 2.464 -7.758 1.00 93.75 85 THR A O 1
ATOM 639 N N . SER A 1 86 ? -5.184 2.155 -6.964 1.00 92.00 86 SER A N 1
ATOM 640 C CA . SER A 1 86 ? -5.577 1.637 -5.649 1.00 92.00 86 SER A CA 1
ATOM 641 C C . SER A 1 86 ? -5.642 2.730 -4.584 1.00 92.00 86 SER A C 1
ATOM 643 O O . SER A 1 86 ? -5.030 3.779 -4.737 1.00 92.00 86 SER A O 1
ATOM 645 N N . LEU A 1 87 ? -6.338 2.480 -3.471 1.00 88.12 87 LEU A N 1
ATOM 646 C CA . LEU A 1 87 ? -6.509 3.412 -2.346 1.00 88.12 87 LEU A CA 1
ATOM 647 C C . LEU A 1 87 ? -5.321 3.476 -1.371 1.00 88.12 87 LEU A C 1
ATOM 649 O O . LEU A 1 87 ? -5.475 3.968 -0.259 1.00 88.12 87 LEU A O 1
ATOM 653 N N . VAL A 1 88 ? -4.139 2.998 -1.769 1.00 89.50 88 VAL A N 1
ATOM 654 C CA . VAL A 1 88 ? -2.960 2.999 -0.886 1.00 89.50 88 VAL A CA 1
ATOM 655 C C . VAL A 1 88 ? -2.359 4.390 -0.698 1.00 89.50 88 VAL A C 1
ATOM 657 O O . VAL A 1 88 ? -1.781 4.652 0.347 1.00 89.50 88 VAL A O 1
ATOM 660 N N . THR A 1 89 ? -2.504 5.298 -1.668 1.00 89.69 89 THR A N 1
ATOM 661 C CA . THR A 1 89 ? -1.964 6.660 -1.539 1.00 89.69 89 THR A CA 1
ATOM 662 C C . THR A 1 89 ? -2.778 7.501 -0.551 1.00 89.69 89 THR A C 1
ATOM 664 O O . THR A 1 89 ? -4.010 7.419 -0.580 1.00 89.69 89 THR A O 1
ATOM 667 N N . PRO A 1 90 ? -2.139 8.396 0.221 1.00 85.75 90 PRO A N 1
ATOM 668 C CA . PRO A 1 90 ? -2.843 9.285 1.140 1.00 85.75 90 PRO A CA 1
ATOM 669 C C . PRO A 1 90 ? -3.929 10.127 0.456 1.00 85.75 90 PRO A C 1
ATOM 671 O O . PRO A 1 90 ? -3.740 10.625 -0.657 1.00 85.75 90 PRO A O 1
ATOM 674 N N . ALA A 1 91 ? -5.059 10.328 1.140 1.00 83.94 91 ALA A N 1
ATOM 675 C CA . ALA A 1 91 ? -6.207 11.065 0.603 1.00 83.94 91 ALA A CA 1
ATOM 676 C C . ALA A 1 91 ? -5.894 12.541 0.278 1.00 83.94 91 ALA A C 1
ATOM 678 O O . ALA A 1 91 ? -6.537 13.137 -0.582 1.00 83.94 91 ALA A O 1
ATOM 679 N N . ASN A 1 92 ? -4.879 13.132 0.919 1.00 85.50 92 ASN A N 1
ATOM 680 C CA . ASN A 1 92 ? -4.458 14.519 0.696 1.00 85.50 92 ASN A CA 1
ATOM 681 C C . ASN A 1 92 ? -3.601 14.727 -0.569 1.00 85.50 92 ASN A C 1
ATOM 683 O O . ASN A 1 92 ? -3.313 15.869 -0.913 1.00 85.50 92 ASN A O 1
ATOM 687 N N . VAL A 1 93 ? -3.190 13.660 -1.265 1.00 85.06 93 VAL A N 1
ATOM 688 C CA . VAL A 1 93 ? -2.424 13.745 -2.528 1.00 85.06 93 VAL A CA 1
ATOM 689 C C . VAL A 1 93 ? -3.315 14.159 -3.711 1.00 85.06 93 VAL A C 1
ATOM 691 O O . VAL A 1 93 ? -2.825 14.708 -4.698 1.00 85.06 93 VAL A O 1
ATOM 694 N N . GLY A 1 94 ? -4.630 13.943 -3.603 1.00 80.50 94 GLY A N 1
ATOM 695 C CA . GLY A 1 94 ? -5.624 14.273 -4.624 1.00 80.50 94 GLY A CA 1
ATOM 696 C C . GLY A 1 94 ? -6.312 13.045 -5.227 1.00 80.50 94 GLY A C 1
ATOM 697 O O . GLY A 1 94 ? -5.904 11.903 -5.019 1.00 80.50 94 GLY A O 1
ATOM 698 N N . ASN A 1 95 ? -7.375 13.297 -5.995 1.00 79.62 95 ASN A N 1
ATOM 699 C CA . ASN A 1 95 ? -8.294 12.254 -6.468 1.00 79.62 95 ASN A CA 1
ATOM 700 C C . ASN A 1 95 ? -7.963 11.727 -7.873 1.00 79.62 95 ASN A C 1
ATOM 702 O O . ASN A 1 95 ? -8.591 10.772 -8.326 1.00 79.62 95 ASN A O 1
ATOM 706 N N . SER A 1 96 ? -7.003 12.331 -8.585 1.00 91.25 96 SER A N 1
ATOM 707 C CA . SER A 1 96 ? -6.622 11.869 -9.923 1.00 91.25 96 SER A CA 1
ATOM 708 C C . SER A 1 96 ? -5.498 10.833 -9.873 1.00 91.25 96 SER A C 1
ATOM 710 O O . SER A 1 96 ? -4.530 10.963 -9.121 1.00 91.25 96 SER A O 1
ATOM 712 N N . THR A 1 97 ? -5.574 9.824 -10.742 1.00 91.88 97 THR A N 1
ATOM 713 C CA . THR A 1 97 ? -4.527 8.800 -10.892 1.00 91.88 97 THR A CA 1
ATOM 714 C C . THR A 1 97 ? -3.159 9.412 -11.213 1.00 91.88 97 THR A C 1
ATOM 716 O O . THR A 1 97 ? -2.139 8.908 -10.754 1.00 91.88 97 THR A O 1
ATOM 719 N N . ALA A 1 98 ? -3.120 10.528 -11.949 1.00 93.12 98 ALA A N 1
ATOM 720 C CA . ALA A 1 98 ? -1.879 11.225 -12.281 1.00 93.12 98 ALA A CA 1
ATOM 721 C C . ALA A 1 98 ? -1.173 11.781 -11.033 1.00 93.12 98 ALA A C 1
ATOM 723 O O . ALA A 1 98 ? 0.012 11.524 -10.844 1.00 93.12 98 ALA A O 1
ATOM 724 N N . GLN A 1 99 ? -1.899 12.471 -10.145 1.00 93.31 99 GLN A N 1
ATOM 725 C CA . GLN A 1 99 ? -1.333 13.017 -8.902 1.00 93.31 99 GLN A CA 1
ATOM 726 C C . GLN A 1 99 ? -0.795 11.909 -7.991 1.00 93.31 99 GLN A C 1
ATOM 728 O O . GLN A 1 99 ? 0.318 11.996 -7.474 1.00 93.31 99 GLN A O 1
ATOM 733 N N . ARG A 1 100 ? -1.574 10.834 -7.847 1.00 93.75 100 ARG A N 1
ATOM 734 C CA . ARG A 1 100 ? -1.223 9.662 -7.036 1.00 93.75 100 ARG A CA 1
ATOM 735 C C . ARG A 1 100 ? 0.032 8.976 -7.555 1.00 93.75 100 ARG A C 1
ATOM 737 O O . ARG A 1 100 ? 0.917 8.635 -6.775 1.00 93.75 100 ARG A O 1
ATOM 744 N N . LYS A 1 101 ? 0.129 8.817 -8.875 1.00 94.81 101 LYS A N 1
ATOM 745 C CA . LYS A 1 101 ? 1.302 8.249 -9.538 1.00 94.81 101 LYS A CA 1
ATOM 746 C C . LYS A 1 101 ? 2.545 9.110 -9.319 1.00 94.81 101 LYS A C 1
ATOM 748 O O . LYS A 1 101 ? 3.571 8.566 -8.927 1.00 94.81 101 LYS A O 1
ATOM 753 N N . THR A 1 102 ? 2.443 10.427 -9.509 1.00 94.25 102 THR A N 1
ATOM 754 C CA . THR A 1 102 ? 3.561 11.351 -9.263 1.00 94.25 102 THR A CA 1
ATOM 755 C C . THR A 1 102 ? 4.056 11.244 -7.824 1.00 94.25 102 THR A C 1
ATOM 757 O O . THR A 1 102 ? 5.255 11.117 -7.605 1.00 94.25 102 THR A O 1
ATOM 760 N N . TRP A 1 103 ? 3.149 11.216 -6.844 1.00 93.69 103 TRP A N 1
ATOM 761 C CA . TRP A 1 103 ? 3.522 11.048 -5.438 1.00 93.69 103 TRP A CA 1
ATOM 762 C C . TRP A 1 103 ? 4.218 9.709 -5.166 1.00 93.69 103 TRP A C 1
ATOM 764 O O . TRP A 1 103 ? 5.230 9.676 -4.476 1.00 93.69 103 TRP A O 1
ATOM 774 N N . LEU A 1 104 ? 3.724 8.605 -5.739 1.00 93.75 104 LEU A N 1
ATOM 775 C CA . LEU A 1 104 ? 4.358 7.288 -5.595 1.00 93.75 104 LEU A CA 1
ATOM 776 C C . LEU A 1 104 ? 5.772 7.247 -6.196 1.00 93.75 104 LEU A C 1
ATOM 778 O O . LEU A 1 104 ? 6.629 6.542 -5.673 1.00 93.75 104 LEU A O 1
ATOM 782 N N . GLN A 1 105 ? 6.007 7.983 -7.285 1.00 93.69 105 GLN A N 1
ATOM 783 C CA . GLN A 1 105 ? 7.307 8.056 -7.956 1.00 93.69 105 GLN A CA 1
ATOM 784 C C . GLN A 1 105 ? 8.321 8.923 -7.204 1.00 93.69 105 GLN A C 1
ATOM 786 O O . GLN A 1 105 ? 9.516 8.645 -7.266 1.00 93.69 105 GLN A O 1
ATOM 791 N N . THR A 1 106 ? 7.867 9.979 -6.526 1.00 92.50 106 THR A N 1
ATOM 792 C CA . THR A 1 106 ? 8.749 10.910 -5.806 1.00 92.50 106 THR A CA 1
ATOM 793 C C . THR A 1 106 ? 8.934 10.556 -4.335 1.00 92.50 106 THR A C 1
ATOM 795 O O . THR A 1 106 ? 9.843 11.085 -3.698 1.00 92.50 106 THR A O 1
ATOM 798 N N . ASN A 1 107 ? 8.104 9.669 -3.779 1.00 89.69 107 ASN A N 1
ATOM 799 C CA . ASN A 1 107 ? 8.226 9.240 -2.393 1.00 89.69 107 ASN A CA 1
ATOM 800 C C . ASN A 1 107 ? 9.436 8.295 -2.219 1.00 89.69 107 ASN A C 1
ATOM 802 O O . ASN A 1 107 ? 9.414 7.181 -2.745 1.00 89.69 107 ASN A O 1
ATOM 806 N N . PRO A 1 108 ? 10.467 8.681 -1.440 1.00 83.31 108 PRO A N 1
ATOM 807 C CA . PRO A 1 108 ? 11.696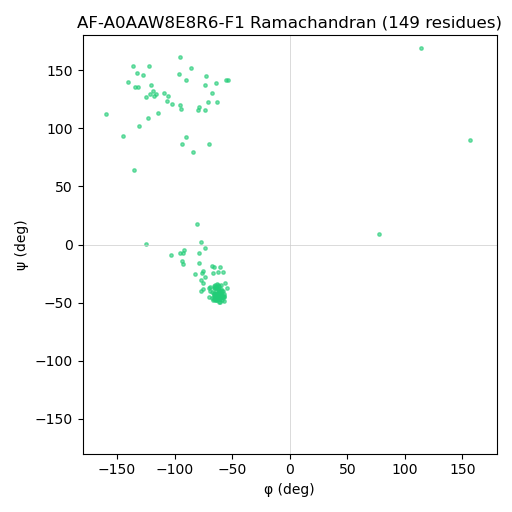 7.896 -1.29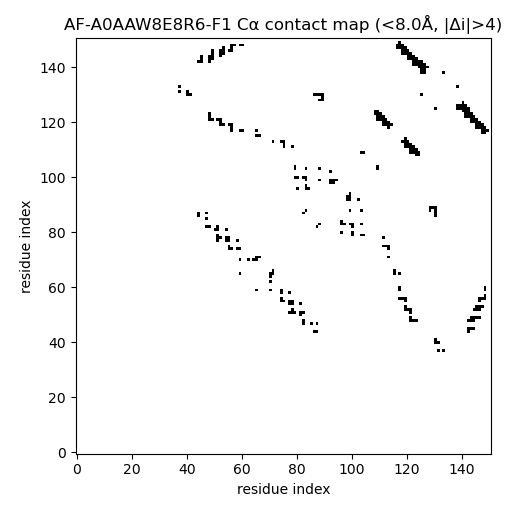9 1.00 83.31 108 PRO A CA 1
ATOM 808 C C . PRO A 1 108 ? 11.493 6.564 -0.564 1.00 83.31 108 PRO A C 1
ATOM 810 O O . PRO A 1 108 ? 12.322 5.661 -0.673 1.00 83.31 108 PRO A O 1
ATOM 813 N N . ASN A 1 109 ? 10.395 6.426 0.180 1.00 85.94 109 ASN A N 1
ATOM 814 C CA . ASN A 1 109 ? 10.111 5.246 0.989 1.00 85.94 109 ASN A CA 1
ATOM 815 C C . ASN A 1 109 ? 9.272 4.199 0.236 1.00 85.94 109 ASN A C 1
ATOM 817 O O . ASN A 1 109 ? 9.104 3.081 0.732 1.00 85.94 109 ASN A O 1
ATOM 821 N N . VAL A 1 110 ? 8.786 4.529 -0.968 1.00 89.62 110 VAL A N 1
ATOM 822 C CA . VAL A 1 110 ? 8.152 3.590 -1.902 1.00 89.62 110 VAL A CA 1
ATOM 823 C C . VAL A 1 110 ? 9.210 3.090 -2.881 1.00 89.62 110 VAL A C 1
ATOM 825 O O . VAL A 1 110 ? 9.747 3.861 -3.672 1.00 89.62 110 VAL A O 1
ATOM 828 N N . SER A 1 111 ? 9.498 1.789 -2.870 1.00 91.31 111 SER A N 1
ATOM 829 C CA . SER A 1 111 ? 10.511 1.209 -3.758 1.00 91.31 111 SER A CA 1
ATOM 830 C C . SER A 1 111 ? 9.939 0.134 -4.678 1.00 91.31 111 SER A C 1
ATOM 832 O O . SER A 1 111 ? 9.155 -0.723 -4.267 1.00 91.31 111 SER A O 1
ATOM 834 N N . VAL A 1 112 ? 10.359 0.191 -5.945 1.00 93.56 112 VAL A N 1
ATOM 835 C CA . VAL A 1 112 ? 10.069 -0.811 -6.976 1.00 93.56 112 VAL A CA 1
ATOM 836 C C . VAL A 1 112 ? 11.391 -1.322 -7.541 1.00 93.56 112 VAL A C 1
ATOM 838 O O . VAL A 1 112 ? 12.100 -0.616 -8.270 1.00 93.56 112 VAL A O 1
ATOM 841 N N . THR A 1 113 ? 11.712 -2.567 -7.214 1.00 92.94 113 THR A N 1
ATOM 842 C CA . THR A 1 113 ? 12.924 -3.248 -7.667 1.00 92.94 113 THR A CA 1
ATOM 843 C C . THR A 1 113 ? 12.554 -4.264 -8.736 1.00 92.94 113 THR A C 1
ATOM 845 O O . THR A 1 113 ? 11.675 -5.095 -8.532 1.00 92.94 113 THR A O 1
ATOM 848 N N . VAL A 1 114 ? 13.237 -4.198 -9.876 1.00 92.31 114 VAL A N 1
ATOM 849 C CA . VAL A 1 114 ? 13.104 -5.144 -10.986 1.00 92.31 114 VAL A CA 1
ATOM 850 C C . VAL A 1 114 ? 14.439 -5.868 -11.094 1.00 92.31 114 VAL A C 1
ATOM 852 O O . VAL A 1 114 ? 15.455 -5.233 -11.372 1.00 92.31 114 VAL A O 1
ATOM 855 N N . ALA A 1 115 ? 14.458 -7.164 -10.797 1.00 90.06 115 ALA A N 1
ATOM 856 C CA . ALA A 1 115 ? 15.649 -7.990 -10.939 1.00 90.06 115 ALA A CA 1
ATOM 857 C C . ALA A 1 115 ? 15.764 -8.531 -12.370 1.00 90.06 115 ALA A C 1
ATOM 859 O O . ALA A 1 115 ? 14.757 -8.801 -13.023 1.00 90.06 115 ALA A O 1
ATOM 860 N N . THR A 1 116 ? 16.991 -8.790 -12.821 1.00 83.88 116 THR A N 1
ATOM 861 C CA . THR A 1 116 ? 17.264 -9.429 -14.123 1.00 83.88 116 THR A CA 1
ATOM 862 C C . THR A 1 116 ? 16.659 -10.830 -14.241 1.00 83.88 116 THR A C 1
ATOM 864 O O . THR A 1 116 ? 16.435 -11.317 -15.341 1.00 83.88 116 THR A O 1
ATOM 867 N N . SER A 1 117 ? 16.337 -11.468 -13.113 1.00 84.44 117 SER A N 1
ATOM 868 C CA . SER A 1 117 ? 15.643 -12.756 -13.039 1.00 84.44 117 SER A CA 1
ATOM 869 C C . SER A 1 117 ? 14.129 -12.682 -13.291 1.00 84.44 117 SER A C 1
ATOM 871 O O . SER A 1 117 ? 13.450 -13.697 -13.134 1.00 84.44 117 SER A O 1
ATOM 873 N N . GLY A 1 118 ? 13.584 -11.499 -13.600 1.00 86.25 118 GLY A N 1
ATOM 874 C CA . GLY A 1 118 ? 12.144 -11.277 -13.768 1.00 86.25 118 GLY A CA 1
ATOM 875 C C . GLY A 1 118 ? 11.363 -11.177 -12.458 1.00 86.25 118 GLY A C 1
ATOM 876 O O . GLY A 1 118 ? 10.133 -11.171 -12.476 1.00 86.25 118 GLY A O 1
ATOM 877 N N . LEU A 1 119 ? 12.054 -11.114 -11.313 1.00 92.06 119 LEU A N 1
ATOM 878 C CA . LEU A 1 119 ? 11.438 -10.842 -10.016 1.00 92.06 119 LEU A CA 1
ATOM 879 C C . LEU A 1 119 ? 11.199 -9.335 -9.865 1.00 92.06 119 LEU A C 1
ATOM 881 O O . LEU A 1 119 ? 12.148 -8.552 -9.790 1.00 92.06 119 LEU A O 1
ATOM 885 N N . VAL A 1 120 ? 9.932 -8.944 -9.785 1.00 94.75 120 VAL A N 1
ATOM 886 C CA . VAL A 1 120 ? 9.508 -7.578 -9.478 1.00 94.75 120 VAL A CA 1
ATOM 887 C C . VAL A 1 120 ? 9.057 -7.522 -8.028 1.00 94.75 120 VAL A C 1
ATOM 889 O O . VAL A 1 120 ? 8.128 -8.225 -7.634 1.00 94.75 120 VAL A O 1
ATOM 892 N N . THR A 1 121 ? 9.705 -6.672 -7.237 1.00 94.75 121 THR A N 1
ATOM 893 C CA . THR A 1 121 ? 9.403 -6.451 -5.821 1.00 94.75 121 THR A CA 1
ATOM 894 C C . THR A 1 121 ? 8.935 -5.022 -5.607 1.00 94.75 121 THR A C 1
ATOM 896 O O . THR A 1 121 ? 9.595 -4.066 -6.013 1.00 94.75 121 THR A O 1
ATOM 899 N N . VAL A 1 122 ? 7.807 -4.885 -4.920 1.00 95.06 122 VAL A N 1
ATOM 900 C CA . VAL A 1 122 ? 7.190 -3.612 -4.555 1.00 95.06 122 VAL A CA 1
ATOM 901 C C . VAL A 1 122 ? 7.157 -3.527 -3.038 1.00 95.06 122 VAL A C 1
ATOM 903 O O . VAL A 1 122 ? 6.668 -4.447 -2.386 1.00 95.06 122 VAL A O 1
ATOM 906 N N . SER A 1 123 ? 7.671 -2.438 -2.474 1.00 93.44 123 SER A N 1
ATOM 907 C CA . SER A 1 123 ? 7.662 -2.172 -1.034 1.00 93.44 123 SER A CA 1
ATOM 908 C C . SER A 1 123 ? 7.016 -0.819 -0.761 1.00 93.44 123 SER A C 1
ATOM 910 O O . SER A 1 123 ? 7.432 0.204 -1.307 1.00 93.44 123 SER A O 1
ATOM 912 N N . TYR A 1 124 ? 6.023 -0.819 0.125 1.00 92.00 124 TYR A N 1
ATOM 913 C CA . TYR A 1 124 ? 5.228 0.342 0.502 1.00 92.00 124 TYR A CA 1
ATOM 914 C C . TYR A 1 124 ? 5.364 0.659 2.006 1.00 92.00 124 TYR A C 1
ATOM 916 O O . TYR A 1 124 ? 5.212 -0.246 2.834 1.00 92.00 124 TYR A O 1
ATOM 924 N N . PRO A 1 125 ? 5.607 1.924 2.403 1.00 90.38 125 PRO A N 1
ATOM 925 C CA . PRO A 1 125 ? 5.810 2.324 3.795 1.00 90.38 125 PRO A CA 1
ATOM 926 C C . PRO A 1 125 ? 4.472 2.570 4.515 1.00 90.38 125 PRO A C 1
ATOM 928 O O . PRO A 1 125 ? 4.035 3.708 4.698 1.00 90.38 125 PRO A O 1
ATOM 931 N N . TYR A 1 126 ? 3.807 1.491 4.937 1.00 87.81 126 TYR A N 1
ATOM 932 C CA . TYR A 1 126 ? 2.471 1.571 5.541 1.00 87.81 126 TYR A CA 1
ATOM 933 C C . TYR A 1 126 ? 2.429 2.375 6.849 1.00 87.81 126 TYR A C 1
ATOM 935 O O . TYR A 1 126 ? 1.458 3.081 7.092 1.00 87.81 126 TYR A O 1
ATOM 943 N N . ARG A 1 127 ? 3.474 2.329 7.687 1.00 86.12 127 ARG A N 1
ATOM 944 C CA . ARG A 1 127 ? 3.498 3.085 8.956 1.00 86.12 127 ARG A CA 1
ATOM 945 C C . ARG A 1 127 ? 3.497 4.598 8.758 1.00 86.12 127 ARG A C 1
ATOM 947 O O . ARG A 1 127 ? 2.933 5.316 9.575 1.00 86.12 127 ARG A O 1
ATOM 954 N N . GLU A 1 128 ? 4.150 5.070 7.706 1.00 85.50 128 GLU A N 1
ATOM 955 C CA . GLU A 1 128 ? 4.244 6.498 7.393 1.00 85.50 128 GLU A CA 1
ATOM 956 C C . GLU A 1 128 ? 3.002 6.997 6.654 1.00 85.50 128 GLU A C 1
ATOM 958 O O . GLU A 1 128 ? 2.665 8.173 6.730 1.00 85.50 128 GLU A O 1
ATOM 963 N N . ASN A 1 129 ? 2.314 6.092 5.953 1.00 85.94 129 ASN A N 1
ATOM 964 C CA . ASN A 1 129 ? 1.147 6.398 5.135 1.00 85.94 129 ASN A CA 1
ATOM 965 C C . ASN A 1 129 ? 0.035 5.359 5.374 1.00 85.94 129 ASN A C 1
ATOM 967 O O . ASN A 1 129 ? -0.292 4.587 4.463 1.00 85.94 129 ASN A O 1
ATOM 971 N N . PRO A 1 130 ? -0.517 5.287 6.601 1.00 85.50 130 PRO A N 1
ATOM 972 C CA . PRO A 1 130 ? -1.509 4.282 6.943 1.00 85.50 130 PRO A CA 1
ATOM 973 C C . PRO A 1 130 ? -2.855 4.611 6.293 1.00 85.50 130 PRO A C 1
ATOM 975 O O . PRO A 1 130 ? -3.314 5.751 6.330 1.00 85.50 130 PRO A O 1
ATOM 978 N N . ILE A 1 131 ? -3.524 3.590 5.754 1.00 86.81 131 ILE A N 1
ATOM 979 C CA . ILE A 1 131 ? -4.900 3.723 5.242 1.00 86.81 131 ILE A CA 1
ATOM 980 C C . ILE A 1 131 ? -5.874 3.947 6.407 1.00 86.81 131 ILE A C 1
ATOM 982 O O . ILE A 1 131 ? -6.826 4.715 6.302 1.00 86.81 131 ILE A O 1
ATOM 986 N N . ILE A 1 132 ? -5.610 3.287 7.536 1.00 86.69 132 ILE A N 1
ATOM 987 C CA . ILE A 1 132 ? -6.349 3.438 8.786 1.00 86.69 132 ILE A CA 1
ATOM 988 C C . ILE A 1 132 ? -5.372 3.566 9.947 1.00 86.69 132 ILE A C 1
ATOM 990 O O . ILE A 1 132 ? -4.387 2.828 10.037 1.00 86.69 132 ILE A O 1
ATOM 994 N N . ALA A 1 133 ? -5.650 4.514 10.840 1.00 84.75 133 ALA A N 1
ATOM 995 C CA . ALA A 1 133 ? -4.878 4.687 12.056 1.00 84.75 133 ALA A CA 1
ATOM 996 C C . ALA A 1 133 ? -5.029 3.434 12.919 1.00 84.75 133 ALA A C 1
ATOM 998 O O . ALA A 1 133 ? -6.144 3.059 13.264 1.00 84.75 133 ALA A O 1
ATOM 999 N N . LEU A 1 134 ? -3.906 2.809 13.250 1.00 84.06 134 LEU A N 1
ATOM 1000 C CA . LEU A 1 134 ? -3.794 1.632 14.104 1.00 84.06 134 LEU A CA 1
ATOM 1001 C C . LEU A 1 134 ? -2.867 1.978 15.281 1.00 84.06 134 LEU A C 1
ATOM 1003 O O . LEU A 1 134 ? -1.973 2.818 15.122 1.00 84.06 134 LEU A O 1
ATOM 1007 N N . PRO A 1 135 ? -3.010 1.320 16.445 1.00 84.31 135 PRO A N 1
ATOM 1008 C CA . PRO A 1 135 ? -2.041 1.443 17.527 1.00 84.31 135 PRO A CA 1
ATOM 1009 C C . PRO A 1 135 ? -0.622 1.144 17.035 1.00 84.31 135 PRO A C 1
ATOM 1011 O O . PRO A 1 135 ? -0.412 0.215 16.255 1.00 84.31 135 PRO A O 1
ATOM 1014 N N . ALA A 1 136 ? 0.372 1.889 17.525 1.00 82.00 136 ALA A N 1
ATOM 1015 C CA . ALA A 1 136 ? 1.753 1.796 17.042 1.00 82.00 136 ALA A CA 1
ATOM 1016 C C . ALA A 1 136 ? 2.376 0.390 17.166 1.00 82.00 136 ALA A C 1
ATOM 1018 O O . ALA A 1 136 ? 3.304 0.075 16.424 1.00 82.00 136 ALA A O 1
ATOM 1019 N N . VAL A 1 137 ? 1.873 -0.442 18.083 1.00 84.31 137 VAL A N 1
ATOM 1020 C CA . VAL A 1 137 ? 2.297 -1.840 18.267 1.00 84.31 137 VAL A CA 1
ATOM 1021 C C . VAL A 1 137 ? 1.740 -2.785 17.192 1.00 84.31 137 VAL A C 1
ATOM 1023 O O . VAL A 1 137 ? 2.348 -3.808 16.907 1.00 84.31 137 VAL A O 1
ATOM 1026 N N . LEU A 1 138 ? 0.615 -2.431 16.561 1.00 80.88 138 LEU A N 1
ATOM 1027 C CA . LEU A 1 138 ? -0.061 -3.241 15.541 1.00 80.88 138 LEU A CA 1
ATOM 1028 C C . LEU A 1 138 ? 0.186 -2.737 14.110 1.00 80.88 138 LEU A C 1
ATOM 1030 O O . LEU A 1 138 ? -0.195 -3.410 13.156 1.00 80.88 138 LEU A O 1
ATOM 1034 N N . THR A 1 139 ? 0.803 -1.562 13.928 1.00 82.81 139 THR A N 1
ATOM 1035 C CA . THR A 1 139 ? 1.091 -1.014 12.594 1.00 82.81 139 THR A CA 1
ATOM 1036 C C . THR A 1 139 ? 2.316 -1.675 11.954 1.00 82.81 139 THR A C 1
ATOM 1038 O O . THR A 1 139 ? 3.437 -1.505 12.457 1.00 82.81 139 THR A O 1
ATOM 1041 N N . PRO A 1 140 ? 2.168 -2.359 10.802 1.00 82.62 140 PRO A N 1
ATOM 1042 C CA . PRO A 1 140 ? 3.322 -2.839 10.053 1.00 82.62 140 PRO A CA 1
ATOM 1043 C C . PRO A 1 140 ? 4.148 -1.648 9.555 1.00 82.62 140 PRO A C 1
ATOM 1045 O O . PRO A 1 140 ? 3.604 -0.635 9.114 1.00 82.62 140 PRO A O 1
ATOM 1048 N N . SER A 1 141 ? 5.476 -1.756 9.635 1.00 85.50 141 SER A N 1
ATOM 1049 C CA . SER A 1 141 ? 6.387 -0.718 9.135 1.00 85.50 141 SER A CA 1
ATOM 1050 C C . SER A 1 141 ? 6.303 -0.592 7.615 1.00 85.50 141 SER A C 1
ATOM 1052 O O . SER A 1 141 ? 6.151 0.511 7.089 1.00 85.50 141 SER A O 1
ATOM 1054 N N . LYS A 1 142 ? 6.348 -1.732 6.920 1.00 87.88 142 LYS A N 1
ATOM 1055 C CA . LYS A 1 142 ? 6.253 -1.843 5.466 1.00 87.88 142 LYS A CA 1
ATOM 1056 C C . LYS A 1 142 ? 5.328 -2.988 5.076 1.00 87.88 142 LYS A C 1
ATOM 1058 O O . LYS A 1 142 ? 5.182 -3.955 5.820 1.00 87.88 142 LYS A O 1
ATOM 1063 N N . ILE A 1 143 ? 4.744 -2.872 3.892 1.00 89.62 143 ILE A N 1
ATOM 1064 C CA . ILE A 1 143 ? 4.024 -3.946 3.216 1.00 89.62 143 ILE A CA 1
ATOM 1065 C C . ILE A 1 143 ? 4.721 -4.166 1.881 1.00 89.62 143 ILE A C 1
ATOM 1067 O O . ILE A 1 143 ? 4.955 -3.209 1.143 1.00 89.62 143 ILE A O 1
ATOM 1071 N N . SER A 1 144 ? 5.061 -5.416 1.585 1.00 91.69 144 SER A N 1
ATOM 1072 C CA . SER A 1 144 ? 5.785 -5.767 0.369 1.00 91.69 144 SER A CA 1
ATOM 1073 C C . SER A 1 144 ? 5.068 -6.875 -0.390 1.00 91.69 144 SER A C 1
ATOM 1075 O O . SER A 1 144 ? 4.473 -7.775 0.202 1.00 91.69 144 SER A O 1
ATOM 1077 N N . GLY A 1 145 ? 5.146 -6.814 -1.713 1.00 91.12 145 GLY A N 1
ATOM 1078 C CA . GLY A 1 145 ? 4.667 -7.843 -2.628 1.00 91.12 145 GLY A CA 1
ATOM 1079 C C . GLY A 1 145 ? 5.745 -8.135 -3.657 1.00 91.12 145 GLY A C 1
ATOM 1080 O O . GLY A 1 145 ? 6.553 -7.267 -3.991 1.00 91.12 145 GLY A O 1
ATOM 1081 N N . SER A 1 146 ? 5.820 -9.375 -4.118 1.00 90.69 146 SER A N 1
ATOM 1082 C CA . SER A 1 146 ? 6.748 -9.754 -5.177 1.00 90.69 146 SER A CA 1
ATOM 1083 C C . SER A 1 146 ? 6.087 -10.731 -6.123 1.00 90.69 146 SER A C 1
ATOM 1085 O O . SER A 1 146 ? 5.380 -11.633 -5.684 1.00 90.69 146 SER A O 1
ATOM 1087 N N . ALA A 1 147 ? 6.350 -10.557 -7.409 1.00 92.00 147 ALA A N 1
ATOM 1088 C CA . ALA A 1 147 ? 5.913 -11.470 -8.444 1.00 92.00 147 ALA A CA 1
ATOM 1089 C C . ALA A 1 147 ? 7.103 -11.780 -9.341 1.00 92.00 147 ALA A C 1
ATOM 1091 O O . ALA A 1 147 ? 7.871 -10.887 -9.704 1.00 92.00 147 ALA A O 1
ATOM 1092 N N . LYS A 1 148 ? 7.272 -13.057 -9.670 1.00 89.75 148 LYS A N 1
ATOM 1093 C CA . LYS A 1 148 ? 8.315 -13.508 -10.581 1.00 89.75 148 LYS A CA 1
ATOM 1094 C C . LYS A 1 148 ? 7.671 -13.941 -11.881 1.00 89.75 148 LYS A C 1
ATOM 1096 O O . LYS A 1 148 ? 6.746 -14.751 -11.868 1.00 89.75 148 LYS A O 1
ATOM 1101 N N . PHE A 1 149 ? 8.196 -13.445 -12.989 1.00 81.81 149 PHE A N 1
ATOM 1102 C CA . PHE A 1 149 ? 7.910 -14.054 -14.273 1.00 81.81 149 PHE A CA 1
ATOM 1103 C C . PHE A 1 149 ? 8.627 -15.412 -14.371 1.00 81.81 149 PHE A C 1
ATOM 1105 O O . PHE A 1 149 ? 9.844 -15.488 -14.188 1.00 81.81 149 PHE A O 1
ATOM 1112 N N . SER A 1 150 ? 7.872 -16.485 -14.611 1.00 68.69 150 SER A N 1
ATOM 1113 C CA . SER A 1 150 ? 8.419 -17.814 -14.900 1.00 68.69 150 SER A CA 1
ATOM 1114 C C . SER A 1 150 ? 8.213 -18.102 -16.380 1.00 68.69 150 SER A C 1
ATOM 1116 O O . SER A 1 150 ? 7.081 -18.020 -16.854 1.00 68.69 150 SER A O 1
ATOM 1118 N N . MET A 1 151 ? 9.313 -18.400 -17.072 1.00 57.41 151 MET A N 1
ATOM 1119 C CA . MET A 1 151 ? 9.335 -18.865 -18.460 1.00 57.41 151 MET A CA 1
ATOM 1120 C C . MET A 1 151 ? 8.936 -20.338 -18.547 1.00 57.41 151 MET A C 1
ATOM 1122 O O . MET A 1 151 ? 9.192 -21.060 -17.553 1.00 57.41 151 MET A O 1
#

Radius of gyration: 26.27 Å; Cα contacts (8 Å, |Δi|>4): 176; chains: 1; bounding box: 75×33×82 Å